Protein AF-A0A6F9CPM2-F1 (afdb_monomer_lite)

Radius of gyration: 18.51 Å; chains: 1; bounding box: 32×29×60 Å

pLDDT: mean 83.49, std 23.2, range [32.69, 98.75]

Structure (mmCIF, N/CA/C/O 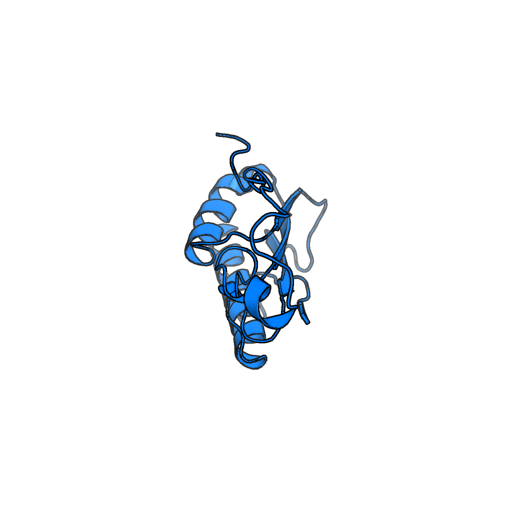backbone):
data_AF-A0A6F9CPM2-F1
#
_en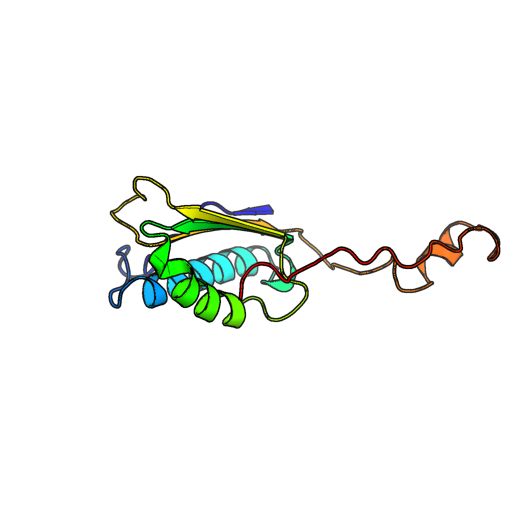try.id   AF-A0A6F9CPM2-F1
#
loop_
_atom_site.group_PDB
_atom_site.id
_atom_site.type_symbol
_atom_site.label_atom_id
_atom_site.label_alt_id
_atom_site.label_comp_id
_atom_site.label_asym_id
_atom_site.label_entity_id
_atom_site.label_seq_id
_atom_site.pdbx_PDB_ins_code
_atom_site.Cartn_x
_atom_site.Cartn_y
_atom_site.Cartn_z
_atom_site.occupancy
_atom_site.B_iso_or_equiv
_atom_site.auth_seq_id
_atom_site.auth_comp_id
_atom_site.auth_asym_id
_atom_site.auth_atom_id
_atom_site.pdbx_PDB_model_num
ATOM 1 N N . MET A 1 1 ? 3.902 -9.892 -13.306 1.00 95.31 1 MET A N 1
ATOM 2 C CA . MET A 1 1 ? 3.980 -10.251 -11.878 1.00 95.31 1 MET A CA 1
ATOM 3 C C . MET A 1 1 ? 2.741 -9.715 -11.189 1.00 95.31 1 MET A C 1
ATOM 5 O O . MET A 1 1 ? 2.477 -8.523 -11.292 1.00 95.31 1 MET A O 1
ATOM 9 N N . TYR A 1 2 ? 1.968 -10.593 -10.559 1.00 98.12 2 TYR A N 1
ATOM 10 C CA . TYR A 1 2 ? 0.788 -10.219 -9.781 1.00 98.12 2 TYR A CA 1
ATOM 11 C C . TYR A 1 2 ? 1.174 -10.230 -8.307 1.00 98.12 2 TYR A C 1
ATOM 13 O O . TYR A 1 2 ? 1.714 -11.226 -7.829 1.00 98.12 2 TYR A O 1
ATOM 21 N N . ILE A 1 3 ? 0.959 -9.111 -7.627 1.00 98.12 3 ILE A N 1
ATOM 22 C CA . ILE A 1 3 ? 1.309 -8.916 -6.223 1.00 98.12 3 ILE A CA 1
ATOM 23 C C . ILE A 1 3 ? 0.003 -8.872 -5.444 1.00 98.12 3 ILE A C 1
ATOM 25 O O . ILE A 1 3 ? -0.851 -8.030 -5.724 1.00 98.12 3 ILE A O 1
ATOM 29 N N . SER A 1 4 ? -0.137 -9.783 -4.481 1.00 98.00 4 SER A N 1
ATOM 30 C CA . SER A 1 4 ? -1.282 -9.836 -3.570 1.00 98.00 4 SER A CA 1
ATOM 31 C C . SER A 1 4 ? -1.500 -8.500 -2.856 1.00 98.00 4 SER A C 1
ATOM 33 O O . SER A 1 4 ? -0.571 -7.700 -2.732 1.00 98.00 4 SER A O 1
ATOM 35 N N . GLY A 1 5 ? -2.701 -8.284 -2.323 1.00 97.88 5 GLY A N 1
ATOM 36 C CA . GLY A 1 5 ? -2.988 -7.131 -1.477 1.00 97.88 5 GLY A CA 1
ATOM 37 C C . GLY A 1 5 ? -2.043 -7.054 -0.277 1.00 97.88 5 GLY A C 1
ATOM 38 O O . GLY A 1 5 ? -1.924 -7.992 0.511 1.00 97.88 5 GLY A O 1
ATOM 39 N N . GLN A 1 6 ? -1.314 -5.946 -0.181 1.00 98.62 6 GLN A N 1
ATOM 40 C CA . GLN A 1 6 ? -0.388 -5.676 0.907 1.00 98.62 6 GLN A CA 1
ATOM 41 C C . GLN A 1 6 ? -1.089 -4.847 1.975 1.00 98.62 6 GLN A C 1
ATOM 43 O O . GLN A 1 6 ? -1.543 -3.734 1.706 1.00 98.62 6 GLN A O 1
ATOM 48 N N . LEU A 1 7 ? -1.140 -5.389 3.189 1.00 98.38 7 LEU A N 1
ATOM 49 C CA . LEU A 1 7 ? -1.547 -4.677 4.397 1.00 98.38 7 LEU A CA 1
ATOM 50 C C . LEU A 1 7 ? -0.331 -4.044 5.076 1.00 98.38 7 LEU A C 1
ATOM 52 O O . LEU A 1 7 ? 0.814 -4.453 4.858 1.00 98.38 7 LEU A O 1
ATOM 56 N N . GLY A 1 8 ? -0.593 -3.087 5.964 1.00 98.12 8 GLY A N 1
ATOM 57 C CA . GLY A 1 8 ? 0.416 -2.439 6.800 1.00 98.12 8 GLY A CA 1
ATOM 58 C C . GLY A 1 8 ? 0.949 -3.320 7.930 1.00 98.12 8 GLY A C 1
ATOM 59 O O . GLY A 1 8 ? 0.932 -2.902 9.083 1.00 98.12 8 GLY A O 1
ATOM 60 N N . ILE A 1 9 ? 1.356 -4.551 7.622 1.00 97.88 9 ILE A N 1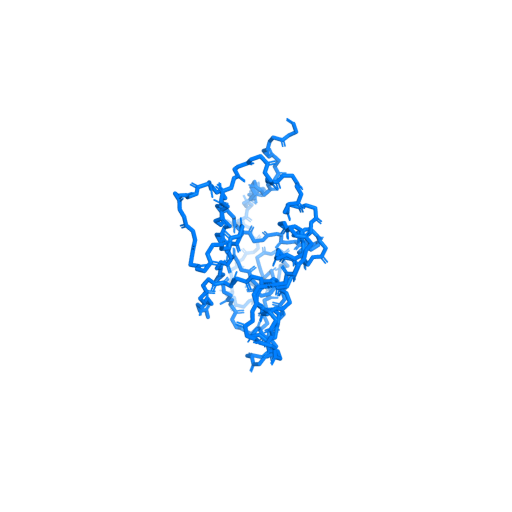
ATOM 61 C CA . ILE A 1 9 ? 1.850 -5.531 8.592 1.00 97.88 9 ILE A CA 1
ATOM 62 C C . ILE A 1 9 ? 3.364 -5.388 8.733 1.00 97.88 9 ILE A C 1
ATOM 64 O O . ILE A 1 9 ? 4.083 -5.426 7.737 1.00 97.88 9 ILE A O 1
ATOM 68 N N . ASP A 1 10 ? 3.850 -5.262 9.962 1.00 96.69 10 ASP A N 1
ATOM 69 C CA . ASP A 1 10 ? 5.273 -5.388 10.255 1.00 96.69 10 ASP A CA 1
ATOM 70 C C . ASP A 1 10 ? 5.699 -6.860 10.151 1.00 96.69 10 ASP A C 1
ATOM 72 O O . ASP A 1 10 ? 5.107 -7.741 10.777 1.00 96.69 10 ASP A O 1
ATOM 76 N N . VAL A 1 11 ? 6.726 -7.133 9.347 1.00 92.50 11 VAL A N 1
ATOM 77 C CA . VAL A 1 11 ? 7.165 -8.501 9.028 1.00 92.50 11 VAL A CA 1
ATOM 78 C C . VAL A 1 11 ? 7.766 -9.201 10.249 1.00 92.50 11 VAL A C 1
ATOM 80 O O . VAL A 1 11 ? 7.626 -10.416 10.380 1.00 92.50 11 VAL A O 1
ATOM 83 N N . ALA A 1 12 ? 8.398 -8.455 11.162 1.00 94.38 12 ALA A N 1
ATOM 84 C CA . ALA A 1 12 ? 9.018 -9.030 12.353 1.00 94.38 12 ALA A CA 1
ATOM 85 C C . ALA A 1 12 ? 7.975 -9.501 13.379 1.00 94.38 12 ALA A C 1
ATOM 87 O O . ALA A 1 12 ? 8.102 -10.584 13.948 1.00 94.38 12 ALA A O 1
ATOM 88 N N . SER A 1 13 ? 6.935 -8.699 13.614 1.00 95.50 13 SER A N 1
ATOM 89 C CA . SER A 1 13 ? 5.891 -8.984 14.605 1.00 95.50 13 SER A CA 1
ATOM 90 C C . SER A 1 13 ? 4.658 -9.693 14.039 1.00 95.50 13 SER A C 1
ATOM 92 O O . SER A 1 13 ? 3.890 -10.285 14.800 1.00 95.50 13 SER A O 1
ATOM 94 N N . GLY A 1 14 ? 4.425 -9.620 12.725 1.00 95.44 14 GLY A N 1
ATOM 95 C CA . GLY A 1 14 ? 3.234 -10.158 12.064 1.00 95.44 14 GLY A CA 1
ATOM 96 C C . GLY A 1 14 ? 1.934 -9.418 12.411 1.00 95.44 14 GLY A C 1
ATOM 97 O O . GLY A 1 14 ? 0.845 -9.969 12.208 1.00 95.44 14 GLY A O 1
ATOM 98 N N . LYS A 1 15 ? 2.026 -8.197 12.953 1.00 97.31 15 LYS A N 1
ATOM 99 C CA . LYS A 1 15 ? 0.893 -7.350 13.367 1.00 97.31 15 LYS A CA 1
ATOM 100 C C . LYS A 1 15 ? 0.800 -6.090 12.510 1.00 97.31 15 LYS A C 1
ATOM 102 O O . LYS A 1 15 ? 1.781 -5.684 11.896 1.00 97.31 15 LYS A O 1
ATOM 107 N N . LEU A 1 16 ? -0.382 -5.470 12.475 1.00 97.94 16 LEU A N 1
ATOM 108 C CA . LEU A 1 16 ? -0.536 -4.147 11.869 1.00 97.94 16 LEU A CA 1
ATOM 109 C C . LEU A 1 16 ? 0.290 -3.120 12.642 1.00 97.94 16 LEU A C 1
ATOM 111 O O . LEU A 1 16 ? 0.295 -3.131 13.874 1.00 97.94 16 LEU A O 1
ATOM 115 N N . VAL A 1 17 ? 0.968 -2.235 11.916 1.00 98.12 17 VAL A N 1
ATOM 116 C CA . VAL A 1 17 ? 1.705 -1.128 12.528 1.00 98.12 17 VAL A CA 1
ATOM 117 C C . VAL A 1 17 ? 0.746 -0.125 13.168 1.00 98.12 17 VAL A C 1
ATOM 119 O O . VAL A 1 17 ? -0.335 0.163 12.642 1.00 98.12 17 VAL A O 1
ATOM 122 N N . GLU A 1 18 ? 1.161 0.420 14.307 1.00 96.69 18 GLU A N 1
ATOM 123 C CA . GLU A 1 18 ? 0.469 1.523 14.975 1.00 96.69 18 GLU A CA 1
ATOM 124 C C . GLU A 1 18 ? 0.704 2.854 14.235 1.00 96.69 18 GLU A C 1
ATOM 126 O O . GLU A 1 18 ? 1.592 2.967 13.390 1.00 96.69 18 GLU A O 1
ATOM 131 N N . GLY A 1 19 ? -0.090 3.884 14.549 1.00 95.25 19 GLY A N 1
ATOM 132 C CA . GLY A 1 19 ? 0.021 5.210 13.915 1.00 95.25 19 GLY A CA 1
ATOM 133 C C . GLY A 1 19 ? -0.970 5.467 12.773 1.00 95.25 19 GLY A C 1
ATOM 134 O O . GLY A 1 19 ? -0.809 6.425 12.017 1.00 95.25 19 GLY A O 1
ATOM 135 N N . GLY A 1 20 ? -2.007 4.633 12.656 1.00 97.31 20 GLY A N 1
ATOM 136 C CA . GLY A 1 20 ? -3.143 4.857 11.762 1.00 97.31 20 GLY A CA 1
ATOM 137 C C . GLY A 1 20 ? -2.843 4.608 10.282 1.00 97.31 20 GLY A C 1
ATOM 138 O O . GLY A 1 20 ? -1.885 3.925 9.912 1.00 97.31 20 GLY A O 1
ATOM 139 N N . VAL A 1 21 ? -3.695 5.160 9.415 1.00 98.31 21 VAL A N 1
ATOM 140 C CA . VAL A 1 21 ? -3.722 4.824 7.983 1.00 98.31 21 VAL A CA 1
ATOM 141 C C . VAL A 1 21 ? -2.421 5.172 7.255 1.00 98.31 21 VAL A C 1
ATOM 143 O O . VAL A 1 21 ? -1.992 4.437 6.370 1.00 98.31 21 VAL A O 1
ATOM 146 N N . GLN A 1 22 ? -1.738 6.254 7.643 1.00 98.38 22 GLN A N 1
ATOM 147 C CA . GLN A 1 22 ? -0.483 6.666 7.005 1.00 98.38 22 GLN A CA 1
ATOM 148 C C . GLN A 1 22 ? 0.658 5.697 7.314 1.00 98.38 22 GL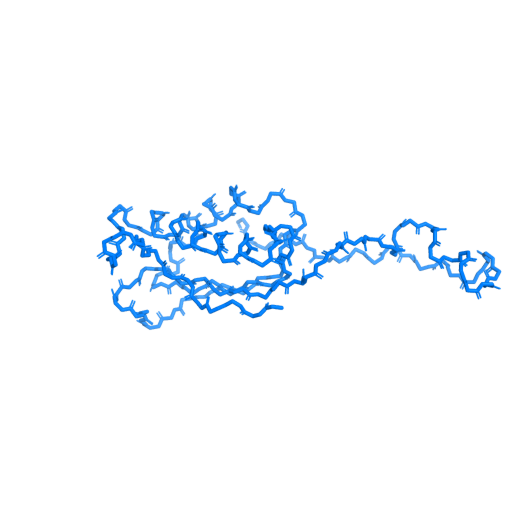N A C 1
ATOM 150 O O . GLN A 1 22 ? 1.442 5.369 6.420 1.00 98.38 22 GLN A O 1
ATOM 155 N N . ALA A 1 23 ? 0.743 5.234 8.564 1.00 98.50 23 ALA A N 1
ATOM 156 C CA . ALA A 1 23 ? 1.726 4.239 8.970 1.00 98.50 23 ALA A CA 1
ATOM 157 C C . ALA A 1 23 ? 1.465 2.910 8.254 1.00 98.50 23 ALA A C 1
ATOM 159 O O . ALA A 1 23 ? 2.381 2.342 7.658 1.00 98.50 23 ALA A O 1
ATOM 160 N N . GLN A 1 24 ? 0.201 2.475 8.205 1.00 98.62 24 GLN A N 1
ATOM 161 C CA . GLN A 1 24 ? -0.173 1.252 7.500 1.00 98.62 24 GLN A CA 1
ATOM 162 C C . GLN A 1 24 ? 0.074 1.342 5.989 1.00 98.62 24 GLN A C 1
ATOM 164 O O . GLN A 1 24 ? 0.645 0.416 5.421 1.00 98.62 24 GLN A O 1
ATOM 169 N N . ALA A 1 25 ? -0.258 2.464 5.341 1.00 98.69 25 ALA A N 1
ATOM 170 C CA . ALA A 1 25 ? 0.025 2.683 3.921 1.00 98.69 25 ALA A CA 1
ATOM 171 C C . ALA A 1 25 ? 1.529 2.623 3.630 1.00 98.69 25 ALA A C 1
ATOM 173 O O . ALA A 1 25 ? 1.954 2.011 2.650 1.00 98.69 25 ALA A O 1
ATOM 174 N N . ARG A 1 26 ? 2.346 3.241 4.493 1.00 98.69 26 ARG A N 1
ATOM 175 C CA . ARG A 1 26 ? 3.806 3.221 4.362 1.00 98.69 26 ARG A CA 1
ATOM 176 C C . ARG A 1 26 ? 4.332 1.798 4.478 1.00 98.69 26 ARG A C 1
ATOM 178 O O . ARG A 1 26 ? 5.116 1.390 3.628 1.00 98.69 26 ARG A O 1
ATOM 185 N N . GLN A 1 27 ? 3.890 1.052 5.488 1.00 98.69 27 GLN A N 1
ATOM 186 C CA . GLN A 1 27 ? 4.333 -0.323 5.691 1.00 98.69 27 GLN A CA 1
ATOM 187 C C . GLN A 1 27 ? 3.873 -1.247 4.554 1.00 98.69 27 GLN A C 1
ATOM 189 O O . GLN A 1 27 ? 4.667 -2.040 4.064 1.00 98.69 27 GLN A O 1
ATOM 194 N N . ALA A 1 28 ? 2.635 -1.101 4.072 1.00 98.56 28 ALA A N 1
ATOM 195 C CA . ALA A 1 28 ? 2.120 -1.859 2.933 1.00 98.56 28 ALA A CA 1
ATOM 196 C C . ALA A 1 28 ? 2.970 -1.646 1.671 1.00 98.56 28 ALA A C 1
ATOM 198 O O . ALA A 1 28 ? 3.308 -2.602 0.973 1.00 98.56 28 ALA A O 1
ATOM 199 N N . LEU A 1 29 ? 3.356 -0.395 1.396 1.00 98.50 29 LEU A N 1
ATOM 200 C CA . LEU A 1 29 ? 4.224 -0.074 0.266 1.00 98.50 29 LEU A CA 1
ATOM 201 C C . LEU A 1 29 ? 5.642 -0.610 0.472 1.00 98.50 29 LEU A C 1
ATOM 203 O O . LEU A 1 29 ? 6.173 -1.205 -0.454 1.00 98.50 29 LEU A O 1
ATOM 207 N N . VAL A 1 30 ? 6.223 -0.503 1.673 1.00 98.50 30 VAL A N 1
ATOM 208 C CA . VAL A 1 30 ? 7.526 -1.122 1.991 1.00 98.50 30 VAL A CA 1
ATOM 209 C C . VAL A 1 30 ? 7.495 -2.631 1.742 1.00 98.50 30 VAL A C 1
ATOM 211 O O . VAL A 1 30 ? 8.358 -3.142 1.033 1.00 98.50 30 VAL A O 1
ATOM 214 N N . ASN A 1 31 ? 6.466 -3.327 2.229 1.00 98.44 31 ASN A N 1
ATOM 215 C CA . ASN A 1 31 ? 6.285 -4.763 2.005 1.00 98.44 31 ASN A CA 1
ATOM 216 C C . ASN A 1 31 ? 6.200 -5.095 0.504 1.00 98.44 31 ASN A C 1
ATOM 218 O O . ASN A 1 31 ? 6.847 -6.029 0.032 1.00 98.44 31 ASN A O 1
ATOM 222 N N . MET A 1 32 ? 5.458 -4.293 -0.270 1.00 98.50 32 MET A N 1
ATOM 223 C CA . MET A 1 32 ? 5.412 -4.410 -1.732 1.00 98.50 32 MET A CA 1
ATOM 224 C C . MET A 1 32 ? 6.795 -4.219 -2.368 1.00 98.50 32 MET A C 1
ATOM 226 O O . MET A 1 32 ? 7.151 -4.959 -3.284 1.00 98.50 32 MET A O 1
ATOM 230 N N . GLY A 1 33 ? 7.569 -3.244 -1.891 1.00 97.69 33 GLY A N 1
ATOM 231 C CA . GLY A 1 33 ? 8.934 -2.979 -2.337 1.00 97.69 33 GLY A CA 1
ATOM 232 C C . GLY A 1 33 ? 9.862 -4.171 -2.141 1.00 97.69 33 GLY A C 1
ATOM 233 O O . GLY A 1 33 ? 10.589 -4.518 -3.066 1.00 97.69 33 GLY A O 1
ATOM 234 N N . GLU A 1 34 ? 9.788 -4.845 -0.993 1.00 98.00 34 GLU A N 1
ATOM 235 C CA . GLU A 1 34 ? 10.578 -6.056 -0.735 1.00 98.00 34 GLU A CA 1
ATOM 236 C C . GLU A 1 34 ? 10.191 -7.207 -1.675 1.00 98.00 34 GLU A C 1
ATOM 238 O O . GLU A 1 34 ? 11.058 -7.899 -2.210 1.00 98.00 34 GLU A O 1
ATOM 243 N N . ILE A 1 35 ? 8.895 -7.375 -1.960 1.00 97.50 35 ILE A N 1
ATOM 244 C CA . ILE A 1 35 ? 8.407 -8.373 -2.926 1.00 97.50 35 ILE A CA 1
ATOM 245 C C . ILE A 1 35 ? 8.907 -8.059 -4.345 1.00 97.50 35 ILE A C 1
ATOM 247 O O . ILE A 1 35 ? 9.348 -8.959 -5.061 1.00 97.50 35 ILE A O 1
ATOM 251 N N . LEU A 1 36 ? 8.857 -6.789 -4.757 1.00 97.00 36 LEU A N 1
ATOM 252 C CA . LEU A 1 36 ? 9.405 -6.337 -6.038 1.00 97.00 36 LEU A CA 1
ATOM 253 C C . LEU A 1 36 ? 10.914 -6.599 -6.109 1.00 97.00 36 LEU A C 1
ATOM 255 O O . LEU A 1 36 ? 11.389 -7.150 -7.102 1.00 97.00 36 LEU A O 1
ATOM 259 N N . ASN A 1 37 ? 11.645 -6.269 -5.043 1.00 96.94 37 ASN A N 1
ATOM 260 C CA . ASN A 1 37 ? 13.092 -6.430 -4.959 1.00 96.94 37 ASN A CA 1
ATOM 261 C C . ASN A 1 37 ? 13.506 -7.907 -5.051 1.00 96.94 37 ASN A C 1
ATOM 263 O O . ASN A 1 37 ? 14.418 -8.252 -5.801 1.00 96.94 37 ASN A O 1
ATOM 267 N N . ALA A 1 38 ? 12.770 -8.807 -4.390 1.00 96.06 38 ALA A N 1
ATOM 268 C CA . ALA A 1 38 ? 12.978 -10.252 -4.501 1.00 96.06 38 ALA A CA 1
ATOM 269 C C . ALA A 1 38 ? 12.794 -10.783 -5.938 1.00 96.06 38 ALA A C 1
ATOM 271 O O . ALA A 1 38 ? 13.386 -11.797 -6.305 1.00 96.06 38 ALA A O 1
ATOM 272 N N . ALA A 1 39 ? 12.010 -10.088 -6.768 1.00 93.88 39 ALA A N 1
ATOM 273 C CA . ALA A 1 39 ? 11.830 -10.380 -8.189 1.00 93.88 39 ALA A CA 1
ATOM 274 C C . ALA A 1 39 ? 12.780 -9.584 -9.113 1.00 93.88 39 ALA A C 1
ATOM 276 O O . ALA A 1 39 ? 12.598 -9.590 -10.333 1.00 93.88 39 ALA A O 1
ATOM 277 N N . GLY A 1 40 ? 13.773 -8.879 -8.557 1.00 94.62 40 GLY A N 1
ATOM 278 C CA . GLY A 1 40 ? 14.709 -8.038 -9.310 1.00 94.62 40 GLY A CA 1
ATOM 279 C C . GLY A 1 40 ? 14.066 -6.793 -9.931 1.00 94.62 40 GLY A C 1
ATOM 280 O O . GLY A 1 40 ? 14.531 -6.311 -10.962 1.00 94.62 40 GLY A O 1
ATOM 281 N N . CYS A 1 41 ? 12.973 -6.302 -9.344 1.00 94.75 41 CYS A N 1
ATOM 282 C CA . CYS A 1 41 ? 12.200 -5.150 -9.806 1.00 94.75 41 CYS A CA 1
ATOM 283 C C . CYS A 1 41 ? 12.158 -4.033 -8.753 1.00 94.75 41 CYS A C 1
ATOM 285 O O . CYS A 1 41 ? 12.473 -4.238 -7.585 1.00 94.75 41 CYS A O 1
ATOM 287 N N . GLY A 1 42 ? 11.711 -2.846 -9.166 1.00 95.12 42 GLY A N 1
ATOM 288 C CA . GLY A 1 42 ? 11.402 -1.725 -8.276 1.00 95.12 42 GLY A CA 1
ATOM 289 C C . GLY A 1 42 ? 10.012 -1.144 -8.538 1.00 95.12 42 GLY A C 1
ATOM 290 O O . GLY A 1 42 ? 9.241 -1.668 -9.340 1.00 95.12 42 GLY A O 1
ATOM 291 N N . TYR A 1 43 ? 9.682 -0.027 -7.885 1.00 96.19 43 TYR A N 1
ATOM 292 C CA . TYR A 1 43 ? 8.385 0.647 -8.069 1.00 96.19 43 TYR A CA 1
ATOM 293 C C . TYR A 1 43 ? 8.150 1.133 -9.506 1.00 96.19 43 TYR A C 1
ATOM 295 O O . TYR A 1 43 ? 7.009 1.147 -9.957 1.00 96.19 43 TYR A O 1
ATOM 303 N N . ASP A 1 44 ? 9.221 1.439 -10.247 1.00 94.44 44 ASP A N 1
ATOM 304 C CA . ASP A 1 44 ? 9.171 1.801 -11.672 1.00 94.44 44 ASP A CA 1
ATOM 305 C C . ASP A 1 44 ? 8.613 0.666 -12.558 1.00 94.44 44 ASP A C 1
ATOM 307 O O . ASP A 1 44 ? 8.183 0.909 -13.683 1.00 94.44 44 ASP A O 1
ATOM 311 N N . ASN A 1 45 ? 8.599 -0.577 -12.061 1.00 95.56 45 ASN A N 1
ATOM 312 C CA . ASN A 1 45 ? 8.044 -1.730 -12.768 1.00 95.56 45 ASN A CA 1
ATOM 313 C C . ASN A 1 45 ? 6.534 -1.905 -12.567 1.00 95.56 45 ASN A C 1
ATOM 315 O O . ASN A 1 45 ? 5.918 -2.732 -13.246 1.00 95.56 45 ASN A O 1
ATOM 319 N N . VAL A 1 46 ? 5.929 -1.181 -11.623 1.00 97.19 46 VAL A N 1
ATOM 320 C CA . VAL A 1 46 ? 4.501 -1.292 -11.320 1.00 97.19 46 VAL A CA 1
ATOM 321 C C . VAL A 1 46 ? 3.704 -0.516 -12.359 1.00 97.19 46 VAL A C 1
ATOM 323 O O . VAL A 1 46 ? 3.903 0.678 -12.550 1.00 97.19 46 VAL A O 1
ATOM 326 N N . VAL A 1 47 ? 2.755 -1.189 -13.006 1.00 96.75 47 VAL A N 1
ATOM 327 C CA . VAL A 1 47 ? 1.933 -0.602 -14.079 1.00 96.75 47 VAL A CA 1
ATOM 328 C C . VAL A 1 47 ? 0.487 -0.355 -13.654 1.00 96.75 47 VAL A C 1
ATOM 330 O O . VAL A 1 47 ? -0.198 0.485 -14.238 1.00 96.75 47 VAL A O 1
ATOM 333 N N . LYS A 1 48 ? 0.011 -1.061 -12.621 1.00 98.31 48 LYS A N 1
ATOM 334 C CA . LYS A 1 48 ? -1.345 -0.927 -12.077 1.00 98.31 48 LYS A CA 1
ATOM 335 C C . LYS A 1 48 ? -1.344 -1.182 -10.576 1.00 98.31 48 LYS A C 1
ATOM 337 O O . LYS A 1 48 ? -0.737 -2.148 -10.125 1.00 98.31 48 LYS A O 1
ATOM 342 N N . THR A 1 49 ? -2.087 -0.373 -9.828 1.00 98.56 49 THR A N 1
ATOM 343 C CA . THR A 1 49 ? -2.394 -0.599 -8.410 1.00 98.56 49 THR A CA 1
ATOM 344 C C . THR A 1 49 ? -3.893 -0.515 -8.145 1.00 98.56 49 THR A C 1
ATOM 346 O O . THR A 1 49 ? -4.632 0.183 -8.853 1.00 98.56 49 THR A O 1
ATOM 349 N N . THR A 1 50 ? -4.369 -1.234 -7.135 1.00 98.75 50 THR A N 1
ATOM 350 C CA . THR A 1 50 ? -5.694 -1.002 -6.542 1.00 98.75 50 THR A CA 1
ATOM 351 C C . THR A 1 50 ? -5.489 -0.673 -5.072 1.00 98.75 50 THR A C 1
ATOM 353 O O . THR A 1 50 ? -4.789 -1.401 -4.376 1.00 98.75 50 THR A O 1
ATOM 356 N N . VAL A 1 51 ? -6.057 0.446 -4.628 1.00 98.56 51 VAL A N 1
ATOM 357 C CA . VAL A 1 51 ? -5.972 0.927 -3.247 1.00 98.56 51 VAL A CA 1
ATOM 358 C C . VAL A 1 51 ? -7.344 0.771 -2.610 1.00 98.56 51 VAL A C 1
ATOM 360 O O . VAL A 1 51 ? -8.291 1.464 -2.979 1.00 98.56 51 VAL A O 1
ATOM 363 N N . LEU A 1 52 ? -7.442 -0.153 -1.667 1.00 98.75 52 LEU A N 1
ATOM 364 C CA . LEU A 1 52 ? -8.651 -0.433 -0.910 1.00 98.75 52 LEU A CA 1
ATOM 365 C C . LEU A 1 52 ? -8.539 0.304 0.423 1.00 98.75 52 LEU A C 1
ATOM 367 O O . LEU A 1 52 ? -7.553 0.131 1.138 1.00 98.75 52 LEU A O 1
ATOM 371 N N . LEU A 1 53 ? -9.517 1.148 0.738 1.00 98.75 53 LEU A N 1
ATOM 372 C CA . LEU A 1 53 ? -9.542 1.947 1.967 1.00 98.75 53 LEU A CA 1
ATOM 373 C C . LEU A 1 53 ? -10.663 1.464 2.888 1.00 98.75 53 LEU A C 1
ATOM 375 O O . LEU A 1 53 ? -11.744 1.124 2.410 1.00 98.75 53 LEU A O 1
ATOM 379 N N . ALA A 1 54 ? -10.434 1.475 4.200 1.00 98.56 54 ALA A N 1
ATOM 380 C CA . ALA A 1 54 ? -11.509 1.271 5.174 1.00 98.56 54 ALA A CA 1
ATOM 381 C C . ALA A 1 54 ? -12.421 2.509 5.286 1.00 98.56 54 ALA A C 1
ATOM 383 O O . ALA A 1 54 ? -13.635 2.374 5.433 1.00 98.56 54 ALA A O 1
ATOM 384 N N . ASP A 1 55 ? -11.847 3.708 5.143 1.00 98.25 55 ASP A N 1
ATOM 385 C CA . ASP A 1 55 ? -12.555 4.990 5.092 1.00 98.25 55 ASP A CA 1
ATOM 386 C C . ASP A 1 55 ? -12.059 5.816 3.892 1.00 98.25 55 ASP A C 1
ATOM 388 O O . ASP A 1 55 ? -10.861 6.050 3.722 1.00 98.25 55 ASP A O 1
ATOM 392 N N . ILE A 1 56 ? -12.974 6.270 3.031 1.00 98.06 56 ILE A N 1
ATOM 393 C CA . ILE A 1 56 ? -12.638 7.103 1.871 1.00 98.06 56 ILE A CA 1
ATOM 394 C C . ILE A 1 56 ? -12.058 8.468 2.268 1.00 98.06 56 ILE A C 1
ATOM 396 O O . ILE A 1 56 ? -11.299 9.055 1.495 1.00 98.06 56 ILE A O 1
ATOM 400 N N . ASN A 1 57 ? -12.362 8.962 3.472 1.00 98.25 57 ASN A N 1
ATOM 401 C CA . ASN A 1 57 ? -11.832 10.227 3.982 1.00 98.25 57 ASN A CA 1
ATOM 402 C C . ASN A 1 57 ? -10.303 10.187 4.147 1.00 98.25 57 ASN A C 1
ATOM 404 O O . ASN A 1 57 ? -9.638 11.221 4.056 1.00 98.25 57 ASN A O 1
ATOM 408 N N . ASP A 1 58 ? -9.725 8.990 4.281 1.00 97.88 58 ASP A N 1
ATOM 409 C CA . ASP A 1 58 ? -8.282 8.796 4.404 1.00 97.88 58 ASP A CA 1
ATOM 410 C C . ASP A 1 58 ? -7.519 8.896 3.077 1.00 97.88 58 ASP A C 1
ATOM 412 O O . ASP A 1 58 ? -6.282 8.877 3.053 1.00 97.88 58 ASP A O 1
ATOM 416 N N . PHE A 1 59 ? -8.229 9.040 1.954 1.00 97.00 59 PHE A N 1
ATOM 417 C CA . PHE A 1 59 ? -7.632 9.057 0.623 1.00 97.00 59 PHE A CA 1
ATOM 418 C C . PHE A 1 59 ? -6.492 10.076 0.493 1.00 97.00 59 PHE A C 1
ATOM 420 O O . PHE A 1 59 ? -5.438 9.756 -0.061 1.00 97.00 59 PHE A O 1
ATOM 427 N N . VAL A 1 60 ? -6.660 11.289 1.032 1.00 97.56 60 VAL A N 1
ATOM 428 C CA . VAL A 1 60 ? -5.637 12.347 0.956 1.00 97.56 60 VAL A CA 1
ATOM 429 C C . VAL A 1 60 ? -4.363 11.932 1.698 1.00 97.56 60 VAL A C 1
ATOM 431 O O . VAL A 1 60 ? -3.256 12.079 1.171 1.00 97.56 60 VAL A O 1
ATOM 434 N N . TYR A 1 61 ? -4.511 11.355 2.890 1.00 97.94 61 TYR A N 1
ATOM 435 C CA . TYR A 1 61 ? -3.398 10.910 3.722 1.00 97.94 61 TYR A CA 1
ATOM 436 C C . TYR A 1 61 ? -2.637 9.747 3.082 1.00 97.94 61 TYR A C 1
ATOM 438 O O . TYR A 1 61 ? -1.404 9.779 3.017 1.00 97.94 61 TYR A O 1
ATOM 446 N N . VAL A 1 62 ? -3.360 8.762 2.540 1.00 98.00 62 VAL A N 1
ATOM 447 C CA . VAL A 1 62 ? -2.769 7.632 1.809 1.00 98.00 62 VAL A CA 1
ATOM 448 C C . VAL A 1 62 ? -2.073 8.110 0.542 1.00 98.00 62 VAL A C 1
ATOM 450 O O . VAL A 1 62 ? -0.957 7.684 0.257 1.00 98.00 62 VAL A O 1
ATOM 453 N N . ASN A 1 63 ? -2.672 9.039 -0.203 1.00 96.81 63 ASN A N 1
ATOM 454 C CA . ASN A 1 63 ? -2.094 9.565 -1.436 1.00 96.81 63 ASN A CA 1
ATOM 455 C C . ASN A 1 63 ? -0.781 10.329 -1.190 1.00 96.81 63 ASN A C 1
ATOM 457 O O . ASN A 1 63 ? 0.135 10.240 -2.007 1.00 96.81 63 ASN A O 1
ATOM 461 N N . ASN A 1 64 ? -0.662 11.034 -0.062 1.00 97.44 64 ASN A N 1
ATOM 462 C CA . ASN A 1 64 ? 0.582 11.701 0.327 1.00 97.44 64 ASN A CA 1
ATOM 463 C C . ASN A 1 64 ? 1.716 10.700 0.563 1.00 97.44 64 ASN A C 1
ATOM 465 O O . ASN A 1 64 ? 2.829 10.925 0.095 1.00 97.44 64 ASN A O 1
ATOM 469 N N . VAL A 1 65 ? 1.430 9.575 1.225 1.00 98.06 65 VAL A N 1
ATOM 470 C CA . VAL A 1 65 ? 2.403 8.486 1.398 1.00 98.06 65 VAL A CA 1
ATOM 471 C C . VAL A 1 65 ? 2.699 7.816 0.057 1.00 98.06 65 VAL A C 1
ATOM 473 O O . VAL A 1 65 ? 3.854 7.639 -0.304 1.00 98.06 65 VAL A O 1
ATOM 476 N N . TYR A 1 66 ? 1.672 7.512 -0.732 1.00 97.56 66 TYR A N 1
ATOM 477 C CA . TYR A 1 66 ? 1.796 6.858 -2.036 1.00 97.56 66 TYR A CA 1
ATOM 478 C C . TYR A 1 66 ? 2.775 7.583 -2.977 1.00 97.56 66 TYR A C 1
ATOM 480 O O . TYR A 1 66 ? 3.631 6.954 -3.601 1.00 97.56 66 TYR A O 1
ATOM 488 N N . LYS A 1 67 ? 2.703 8.919 -3.025 1.00 96.31 67 LYS A N 1
ATOM 489 C CA . LYS A 1 67 ? 3.584 9.770 -3.842 1.00 96.31 67 LYS A CA 1
ATOM 490 C C . LYS A 1 67 ? 5.058 9.730 -3.426 1.00 96.31 67 LYS A C 1
ATOM 492 O O . LYS A 1 67 ? 5.909 10.112 -4.223 1.00 96.31 67 LYS A O 1
ATOM 497 N N . THR A 1 68 ? 5.391 9.275 -2.214 1.00 97.06 68 THR A N 1
ATOM 498 C CA . THR A 1 68 ? 6.801 9.117 -1.815 1.00 97.06 68 THR A CA 1
ATOM 499 C C . THR A 1 68 ? 7.441 7.868 -2.413 1.00 97.06 68 THR A C 1
ATOM 501 O O . THR A 1 68 ? 8.663 7.797 -2.479 1.00 97.06 68 THR A O 1
ATOM 504 N N . PHE A 1 69 ? 6.634 6.894 -2.845 1.00 97.38 69 PHE A N 1
ATOM 505 C CA . PHE A 1 69 ? 7.100 5.644 -3.455 1.00 97.38 69 PHE A CA 1
ATOM 506 C C . PHE A 1 69 ? 6.998 5.680 -4.983 1.00 97.38 69 PHE A C 1
ATOM 508 O O . PHE A 1 69 ? 7.914 5.243 -5.673 1.00 97.38 69 PHE A O 1
ATOM 515 N N . PHE A 1 70 ? 5.920 6.260 -5.514 1.00 95.44 70 PHE A N 1
ATOM 516 C CA . PHE A 1 70 ? 5.735 6.481 -6.948 1.00 95.44 70 PHE A CA 1
ATOM 517 C C . PHE A 1 70 ? 5.947 7.963 -7.258 1.00 95.44 70 PHE A C 1
ATOM 519 O O . PHE A 1 70 ? 5.088 8.782 -6.945 1.00 95.44 70 PHE A O 1
ATOM 526 N N . ASN A 1 71 ? 7.093 8.316 -7.844 1.00 88.50 71 ASN A N 1
ATOM 527 C CA . ASN A 1 71 ? 7.494 9.716 -8.062 1.00 88.50 71 ASN A CA 1
ATOM 528 C C . ASN A 1 71 ? 7.535 10.146 -9.542 1.00 88.50 71 ASN A C 1
ATOM 530 O O . ASN A 1 71 ? 7.626 11.337 -9.838 1.00 88.50 71 ASN A O 1
ATOM 534 N N . LYS A 1 72 ? 7.430 9.196 -10.470 1.00 86.19 72 LYS A N 1
ATOM 535 C CA . LYS A 1 72 ? 7.385 9.391 -11.925 1.00 86.19 72 LYS A CA 1
ATOM 536 C C . LYS A 1 72 ? 6.590 8.242 -12.545 1.00 86.19 72 LYS A C 1
ATOM 538 O O . LYS A 1 72 ? 6.422 7.216 -11.894 1.00 86.19 72 LYS A O 1
ATOM 543 N N . ASN A 1 73 ? 6.112 8.419 -13.781 1.00 87.00 73 ASN A N 1
ATOM 544 C CA . ASN A 1 73 ? 5.397 7.387 -14.550 1.00 87.00 73 ASN A CA 1
ATOM 545 C C . ASN A 1 73 ? 4.374 6.611 -13.704 1.00 87.00 73 ASN A C 1
ATOM 547 O O . ASN A 1 73 ? 4.445 5.391 -13.588 1.00 87.00 73 ASN A O 1
ATOM 551 N N . PHE A 1 74 ? 3.463 7.347 -13.057 1.00 92.81 74 PHE A N 1
ATOM 552 C CA . PHE A 1 74 ? 2.527 6.772 -12.095 1.00 92.81 74 PHE A CA 1
ATOM 553 C C . PHE A 1 74 ? 1.759 5.586 -12.698 1.00 92.81 74 PHE A C 1
ATOM 555 O O . PHE A 1 74 ? 1.262 5.699 -13.825 1.00 92.81 74 PHE A O 1
ATOM 562 N N . PRO A 1 75 ? 1.601 4.482 -11.950 1.00 95.81 75 PRO A N 1
ATOM 563 C CA . PRO A 1 75 ? 0.803 3.360 -12.413 1.00 95.81 75 PRO A CA 1
ATOM 564 C C . PRO A 1 75 ? -0.654 3.785 -12.596 1.00 95.81 75 PRO A C 1
ATOM 566 O O . PRO A 1 75 ? -1.159 4.686 -11.914 1.00 95.81 75 PRO A O 1
ATOM 569 N N . ALA A 1 76 ? -1.368 3.076 -13.468 1.00 97.75 76 ALA A N 1
ATOM 570 C CA . ALA A 1 76 ? -2.821 3.154 -13.476 1.00 97.75 76 ALA A CA 1
ATOM 571 C C . ALA A 1 76 ? -3.347 2.806 -12.072 1.00 97.75 76 ALA A C 1
ATOM 573 O O . ALA A 1 76 ? -2.803 1.928 -11.400 1.00 97.75 76 ALA A O 1
ATOM 574 N N . ARG A 1 77 ? -4.403 3.479 -11.609 1.00 98.00 77 ARG A N 1
ATOM 575 C CA . ARG A 1 77 ? -4.892 3.310 -10.235 1.00 98.00 77 ARG A CA 1
ATOM 576 C C . ARG A 1 77 ? -6.410 3.286 -10.172 1.00 98.00 77 ARG A C 1
ATOM 578 O O . ARG A 1 77 ? -7.069 4.124 -10.777 1.00 98.00 77 ARG A O 1
ATOM 585 N N . ALA A 1 78 ? -6.935 2.352 -9.385 1.00 97.94 78 ALA A N 1
ATOM 586 C CA . ALA A 1 78 ? -8.290 2.410 -8.849 1.00 97.94 78 ALA A CA 1
ATOM 587 C C . ALA A 1 78 ? -8.187 2.565 -7.329 1.00 97.94 78 ALA A C 1
ATOM 589 O O . ALA A 1 78 ? -7.348 1.911 -6.712 1.00 97.94 78 ALA A O 1
ATOM 590 N N . ALA A 1 79 ? -8.992 3.444 -6.742 1.00 98.06 79 ALA A N 1
ATOM 591 C CA . ALA A 1 79 ? -9.026 3.654 -5.301 1.00 98.06 79 ALA A CA 1
ATOM 592 C C . ALA A 1 79 ? -10.474 3.825 -4.851 1.00 98.06 79 ALA A C 1
ATOM 594 O O . ALA A 1 79 ? -11.203 4.615 -5.451 1.00 98.06 79 ALA A O 1
ATOM 595 N N . TYR A 1 80 ? -10.890 3.064 -3.847 1.00 98.56 80 TYR A N 1
ATOM 596 C CA . TYR A 1 80 ? -12.257 3.089 -3.336 1.00 98.56 80 TYR A CA 1
ATOM 597 C C . TYR A 1 80 ? -12.314 2.523 -1.919 1.00 98.56 80 TYR A C 1
ATOM 599 O O . TYR A 1 80 ? -11.426 1.784 -1.486 1.00 98.56 80 TYR A O 1
ATOM 607 N N . GLN A 1 81 ? -13.371 2.888 -1.202 1.00 98.69 81 GLN A N 1
ATOM 608 C CA . GLN A 1 81 ? -13.650 2.336 0.112 1.00 98.69 81 GLN A CA 1
ATOM 609 C C . GLN A 1 81 ? -14.320 0.965 -0.006 1.00 98.69 81 GLN A C 1
ATOM 611 O O . GLN A 1 81 ? -15.169 0.751 -0.873 1.00 98.69 81 GLN A O 1
ATOM 616 N N . VAL A 1 82 ? -13.945 0.051 0.883 1.00 98.44 82 VAL A N 1
ATOM 617 C CA . VAL A 1 82 ? -14.558 -1.272 1.044 1.00 98.44 82 VAL A CA 1
ATOM 618 C C . VAL A 1 82 ? -15.215 -1.394 2.417 1.00 98.44 82 VAL A C 1
ATOM 620 O O . VAL A 1 82 ? -14.950 -0.599 3.313 1.00 98.44 82 VAL A O 1
ATOM 623 N N . ALA A 1 83 ? -16.087 -2.390 2.587 1.00 98.19 83 ALA A N 1
ATOM 624 C CA . ALA A 1 83 ? -16.813 -2.582 3.843 1.00 98.19 83 ALA A CA 1
ATOM 625 C C . ALA A 1 83 ? -15.891 -2.953 5.017 1.00 98.19 83 ALA A C 1
ATOM 627 O O . ALA A 1 83 ? -16.106 -2.495 6.134 1.00 98.19 83 ALA A O 1
ATOM 628 N N . ALA A 1 84 ? -14.887 -3.793 4.763 1.00 97.94 84 ALA A N 1
ATOM 629 C CA . ALA A 1 84 ? -13.877 -4.189 5.733 1.00 97.94 84 ALA A CA 1
ATOM 630 C C . ALA A 1 84 ? -12.641 -4.734 5.009 1.00 97.94 84 ALA A C 1
ATOM 632 O O . ALA A 1 84 ? -12.741 -5.235 3.885 1.00 97.94 84 ALA A O 1
ATOM 633 N N . LEU A 1 85 ? -11.494 -4.668 5.681 1.00 98.19 85 LEU A N 1
ATOM 634 C CA . LEU A 1 85 ? -10.239 -5.280 5.254 1.00 98.19 85 LEU A CA 1
ATOM 635 C C . LEU A 1 85 ? -9.825 -6.376 6.246 1.00 98.19 85 LEU A C 1
ATOM 637 O O . LEU A 1 85 ? -10.249 -6.350 7.407 1.00 98.19 85 LEU A O 1
ATOM 641 N N . PRO A 1 86 ? -8.994 -7.349 5.836 1.00 97.00 86 PRO A N 1
ATOM 642 C CA . PRO A 1 86 ? -8.518 -8.383 6.744 1.00 97.00 86 PRO A CA 1
ATOM 643 C C . PRO A 1 86 ? -7.784 -7.778 7.948 1.00 97.00 86 PRO A C 1
ATOM 645 O O . PRO A 1 86 ? -7.024 -6.819 7.812 1.00 97.00 86 PRO A O 1
ATOM 648 N N . ARG A 1 87 ? -7.978 -8.384 9.127 1.00 96.12 87 ARG A N 1
ATOM 649 C CA . ARG A 1 87 ? -7.355 -7.966 10.400 1.00 96.12 87 ARG A CA 1
ATOM 650 C C . ARG A 1 87 ? -7.660 -6.519 10.812 1.00 96.12 87 ARG A C 1
ATOM 652 O O . ARG A 1 87 ? -6.845 -5.922 11.506 1.00 96.12 87 ARG A O 1
ATOM 659 N N . ASP A 1 88 ? -8.790 -5.972 10.368 1.00 96.94 88 ASP A N 1
ATOM 660 C CA . ASP A 1 88 ? -9.185 -4.580 10.618 1.00 96.94 88 ASP A CA 1
ATOM 661 C C . ASP A 1 88 ? -8.147 -3.564 10.103 1.00 96.94 88 ASP A C 1
ATOM 663 O O . ASP A 1 88 ? -7.905 -2.512 10.698 1.00 96.94 88 ASP A O 1
ATOM 667 N N . GLY A 1 89 ? -7.499 -3.894 8.980 1.00 97.50 89 GLY A N 1
ATOM 668 C CA . GLY A 1 89 ? -6.616 -2.973 8.275 1.00 97.50 89 GLY A CA 1
ATOM 669 C C . GLY A 1 89 ? -7.350 -1.711 7.819 1.00 97.50 89 GLY A C 1
ATOM 670 O O . GLY A 1 89 ? -8.533 -1.738 7.492 1.00 97.50 89 GLY A O 1
ATOM 671 N N . LEU A 1 90 ? -6.628 -0.596 7.762 1.00 98.56 90 LEU A N 1
ATOM 672 C CA . LEU A 1 90 ? -7.153 0.689 7.294 1.00 98.56 90 LEU A CA 1
ATOM 673 C C . LEU A 1 90 ? -6.927 0.891 5.791 1.00 98.56 90 LEU A C 1
ATOM 675 O O . LEU A 1 90 ? -7.638 1.659 5.144 1.00 98.56 90 LEU A O 1
ATOM 679 N N . VAL A 1 91 ? -5.935 0.197 5.232 1.00 98.69 91 VAL A N 1
ATOM 680 C CA . VAL A 1 91 ? -5.585 0.252 3.813 1.00 98.69 91 VAL A CA 1
ATOM 681 C C . VAL A 1 91 ? -4.953 -1.060 3.353 1.00 98.69 91 VAL A C 1
ATOM 683 O O . VAL A 1 91 ? -4.119 -1.636 4.052 1.00 98.69 91 VAL A O 1
ATOM 686 N N . GLU A 1 92 ? -5.321 -1.496 2.151 1.00 98.75 92 GLU A N 1
ATOM 687 C CA . GLU A 1 92 ? -4.717 -2.626 1.446 1.00 98.75 92 GLU A CA 1
ATOM 688 C C . GLU A 1 92 ? -4.371 -2.214 0.010 1.00 98.75 92 GLU A C 1
ATOM 690 O O . GLU A 1 92 ? -5.159 -1.542 -0.661 1.00 98.75 92 GLU A O 1
ATOM 695 N N . ILE A 1 93 ? -3.175 -2.578 -0.463 1.00 98.75 93 ILE A N 1
ATOM 696 C CA . ILE A 1 93 ? -2.691 -2.183 -1.792 1.00 98.75 93 ILE A CA 1
ATOM 697 C C . ILE A 1 93 ? -2.210 -3.408 -2.566 1.00 98.75 93 ILE A C 1
ATOM 699 O O . ILE A 1 93 ? -1.189 -4.001 -2.227 1.00 98.75 93 ILE A O 1
ATOM 703 N N . GLU A 1 94 ? -2.907 -3.756 -3.643 1.00 98.62 94 GLU A N 1
ATOM 704 C CA . GLU A 1 94 ? -2.441 -4.751 -4.617 1.00 98.62 94 GLU A CA 1
ATOM 705 C C . GLU A 1 94 ? -1.750 -4.080 -5.808 1.00 98.62 94 GLU A C 1
ATOM 707 O O . GLU A 1 94 ? -1.963 -2.893 -6.100 1.00 98.62 94 GLU A O 1
ATOM 712 N N . ALA A 1 95 ? -0.941 -4.855 -6.532 1.00 98.62 95 ALA A N 1
ATOM 713 C CA . ALA A 1 95 ? -0.231 -4.349 -7.695 1.00 98.62 95 ALA A CA 1
ATOM 714 C C . ALA A 1 95 ? -0.037 -5.387 -8.802 1.00 98.62 95 ALA A C 1
ATOM 716 O O . ALA A 1 95 ? 0.074 -6.591 -8.577 1.00 98.62 95 ALA A O 1
ATOM 717 N N . VAL A 1 96 ? 0.084 -4.877 -10.024 1.00 98.38 96 VAL A N 1
ATOM 718 C CA . VAL A 1 96 ? 0.593 -5.614 -11.179 1.00 98.38 96 VAL A CA 1
ATOM 719 C C . VAL A 1 96 ? 1.871 -4.933 -11.645 1.00 98.38 96 VAL A C 1
ATOM 721 O O . VAL A 1 96 ? 1.882 -3.725 -11.898 1.00 98.38 96 VAL A O 1
ATOM 724 N N . ALA A 1 97 ? 2.937 -5.718 -11.776 1.00 97.38 97 ALA A N 1
ATOM 725 C CA . ALA A 1 97 ? 4.245 -5.266 -12.230 1.00 97.38 97 ALA A CA 1
ATOM 726 C C . ALA A 1 97 ? 4.727 -6.044 -13.462 1.00 97.38 97 ALA A C 1
ATOM 728 O O . ALA A 1 97 ? 4.405 -7.225 -13.642 1.00 97.38 97 ALA A O 1
ATOM 729 N N . VAL A 1 98 ? 5.518 -5.387 -14.306 1.00 96.38 98 VAL A N 1
ATOM 730 C CA . VAL A 1 98 ? 6.143 -5.974 -15.498 1.00 96.38 98 VAL A CA 1
ATOM 731 C C . VAL A 1 98 ? 7.624 -6.212 -15.216 1.00 96.38 98 VAL A C 1
ATOM 733 O O . VAL A 1 98 ? 8.348 -5.290 -14.850 1.00 96.38 98 VAL A O 1
ATOM 736 N N . LEU A 1 99 ? 8.063 -7.462 -15.380 1.00 92.19 99 LEU A N 1
ATOM 737 C CA . LEU A 1 99 ? 9.458 -7.851 -15.178 1.00 92.19 99 LEU A CA 1
ATOM 738 C C . LEU A 1 99 ? 10.328 -7.372 -16.346 1.00 92.19 99 LEU A C 1
ATOM 740 O O . LEU A 1 99 ? 9.901 -7.410 -17.501 1.00 92.19 99 LEU A O 1
ATOM 744 N N . GLY A 1 100 ? 11.577 -7.023 -16.041 1.00 83.50 100 GLY A N 1
ATOM 745 C CA . GLY A 1 100 ? 12.592 -6.683 -17.034 1.00 83.50 100 GLY A CA 1
ATOM 746 C C . GLY A 1 100 ? 12.713 -5.183 -17.325 1.00 83.50 100 GLY A C 1
ATOM 747 O O . GLY A 1 100 ? 12.065 -4.357 -16.679 1.00 83.50 100 GLY A O 1
ATOM 748 N N . PRO A 1 101 ? 13.589 -4.814 -18.276 1.00 80.88 101 PRO A N 1
ATOM 749 C CA . PRO A 1 101 ? 13.816 -3.422 -18.630 1.00 80.88 101 PRO A CA 1
ATOM 750 C C . PRO A 1 101 ? 12.580 -2.850 -19.329 1.00 80.88 101 PRO A C 1
ATOM 752 O O . PRO A 1 101 ? 12.217 -3.271 -20.428 1.00 80.88 101 PRO A O 1
ATOM 755 N N . ILE A 1 102 ? 11.950 -1.860 -18.702 1.00 78.50 102 ILE A N 1
ATOM 756 C CA . ILE A 1 102 ? 10.877 -1.085 -19.324 1.00 78.50 102 ILE A CA 1
ATOM 757 C C . ILE A 1 102 ? 11.534 0.027 -20.139 1.00 78.50 102 ILE A C 1
ATOM 759 O O . ILE A 1 102 ? 12.300 0.830 -19.610 1.00 78.50 102 ILE A O 1
ATOM 763 N N . SER A 1 103 ? 11.263 0.048 -21.442 1.00 73.44 103 SER A N 1
ATOM 764 C CA . SER A 1 103 ? 11.732 1.104 -22.336 1.00 73.44 103 SER A CA 1
ATOM 765 C C . SER A 1 103 ? 10.561 1.701 -23.100 1.00 73.44 103 SER A C 1
ATOM 767 O O . SER A 1 103 ? 9.754 0.977 -23.689 1.00 73.44 103 SER A O 1
ATOM 769 N N . ASP A 1 104 ? 10.511 3.030 -23.148 1.00 63.06 104 ASP A N 1
ATOM 770 C CA . ASP A 1 104 ? 9.568 3.782 -23.976 1.00 63.06 104 ASP A CA 1
ATOM 771 C C . ASP 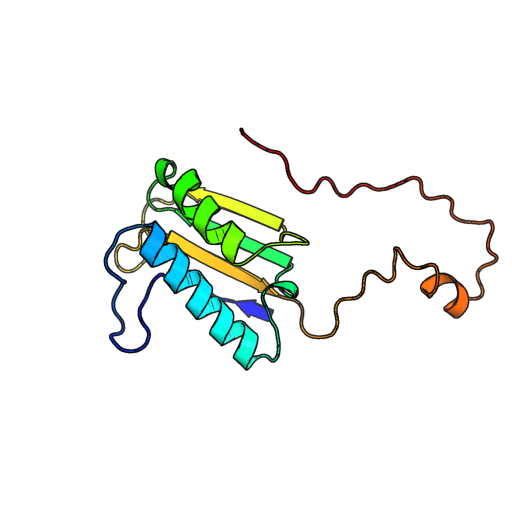A 1 104 ? 10.039 3.770 -25.438 1.00 63.06 104 ASP A C 1
ATOM 773 O O . ASP A 1 104 ? 10.342 4.796 -26.048 1.00 63.06 104 ASP A O 1
ATOM 777 N N . SER A 1 105 ? 10.130 2.576 -26.024 1.00 57.19 105 SER A N 1
ATOM 778 C CA . SER A 1 105 ? 10.591 2.379 -27.406 1.00 57.19 105 SER A CA 1
ATOM 779 C C . SER A 1 105 ? 9.664 3.005 -28.458 1.00 57.19 105 SER A C 1
ATOM 781 O O . SER A 1 105 ? 10.036 3.105 -29.625 1.00 57.19 105 SER A O 1
ATOM 783 N N . CYS A 1 106 ? 8.477 3.472 -28.055 1.00 48.09 106 CYS A N 1
ATOM 784 C CA . CYS A 1 106 ? 7.566 4.216 -28.920 1.00 48.09 106 CYS A CA 1
ATOM 785 C C . CYS A 1 106 ? 7.901 5.721 -29.019 1.00 48.09 106 CYS A C 1
ATOM 787 O O . CYS A 1 106 ? 7.421 6.379 -29.940 1.00 48.09 106 CYS A O 1
ATOM 789 N N . LEU A 1 107 ? 8.709 6.282 -28.105 1.00 48.16 107 LEU A N 1
ATOM 790 C CA . LEU A 1 107 ? 9.052 7.717 -28.089 1.00 48.16 107 LEU A CA 1
ATOM 791 C C . LEU A 1 107 ? 10.438 8.018 -28.661 1.00 48.16 107 LEU A C 1
ATOM 793 O O . LEU A 1 107 ? 10.690 9.129 -29.127 1.00 48.16 107 LEU A O 1
ATOM 797 N N . THR A 1 108 ? 11.334 7.037 -28.671 1.00 42.19 108 THR A N 1
ATOM 798 C CA . THR A 1 108 ? 12.611 7.153 -29.364 1.00 42.19 108 THR A CA 1
ATOM 799 C C . THR A 1 108 ? 12.457 6.531 -30.745 1.00 42.19 108 THR A C 1
ATOM 801 O O . THR A 1 108 ? 12.065 5.376 -30.890 1.00 42.19 108 THR A O 1
ATOM 804 N N . GLY A 1 109 ? 12.769 7.287 -31.798 1.00 47.78 109 GLY A N 1
ATOM 805 C CA . GLY A 1 109 ? 12.765 6.830 -33.196 1.00 47.78 109 GLY A CA 1
ATOM 806 C C . GLY A 1 109 ? 13.780 5.716 -33.514 1.00 47.78 109 GLY A C 1
ATOM 807 O O . GLY A 1 109 ? 14.325 5.676 -34.609 1.00 47.78 109 GLY A O 1
ATOM 808 N N . GLN A 1 110 ? 14.070 4.820 -32.572 1.00 46.12 110 GLN A N 1
ATOM 809 C CA . GLN A 1 110 ? 14.948 3.666 -32.721 1.00 46.12 110 GLN A CA 1
ATOM 810 C C . GLN A 1 110 ? 14.175 2.382 -33.072 1.00 46.12 110 GLN A C 1
ATOM 812 O O . GLN A 1 110 ? 14.761 1.477 -33.665 1.00 46.12 110 GLN A O 1
ATOM 817 N N . GLY A 1 111 ? 12.862 2.309 -32.808 1.00 41.38 111 GLY A N 1
ATOM 818 C CA . GLY A 1 111 ? 12.013 1.186 -33.241 1.00 41.38 111 GLY A CA 1
ATOM 819 C C . GLY A 1 111 ? 11.725 1.153 -34.751 1.00 41.38 111 GLY A C 1
ATOM 820 O O . GLY A 1 111 ? 11.553 0.082 -35.330 1.00 41.38 111 GLY A O 1
ATOM 821 N N . ILE A 1 112 ? 11.744 2.311 -35.418 1.00 48.47 112 ILE A N 1
ATOM 822 C CA . ILE A 1 112 ? 11.452 2.438 -36.859 1.00 48.47 112 ILE A CA 1
ATOM 823 C C . ILE A 1 112 ? 12.554 1.860 -37.760 1.00 48.47 112 ILE A C 1
ATOM 825 O O . ILE A 1 112 ? 12.258 1.345 -38.837 1.00 48.47 112 ILE A O 1
ATOM 829 N N . ASN A 1 113 ? 13.810 1.848 -37.305 1.00 41.47 113 ASN A N 1
ATOM 830 C CA . ASN A 1 113 ? 14.936 1.382 -38.122 1.00 41.47 113 ASN A CA 1
ATOM 831 C C . ASN A 1 113 ? 15.062 -0.150 -38.181 1.00 41.47 113 ASN A C 1
ATOM 833 O O . ASN A 1 113 ? 15.730 -0.663 -39.073 1.00 41.47 113 ASN A O 1
ATOM 837 N N . LYS A 1 114 ? 14.411 -0.899 -37.276 1.00 49.00 114 LYS A N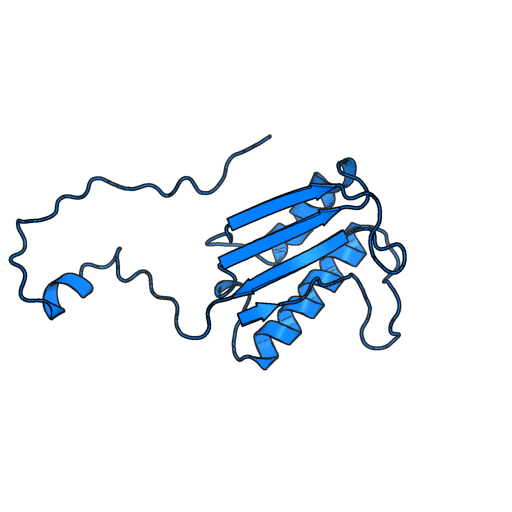 1
ATOM 838 C CA . LYS A 1 114 ? 14.441 -2.376 -37.284 1.00 49.00 114 LYS A CA 1
ATOM 839 C C . LYS A 1 114 ? 13.413 -3.026 -38.217 1.00 49.00 114 LYS A C 1
ATOM 841 O O . LYS A 1 114 ? 13.528 -4.218 -38.475 1.00 49.00 114 LYS A O 1
ATOM 846 N N . LEU A 1 115 ? 12.434 -2.274 -38.727 1.00 48.81 115 LEU A N 1
ATOM 847 C CA . LEU A 1 115 ? 11.331 -2.812 -39.540 1.00 48.81 115 LEU A CA 1
ATOM 848 C C . LEU A 1 115 ? 11.401 -2.438 -41.032 1.00 48.81 115 LEU A C 1
ATOM 850 O O . LEU A 1 115 ? 10.517 -2.825 -41.789 1.00 48.81 115 LEU A O 1
ATOM 854 N N . GLY A 1 116 ? 12.419 -1.689 -41.476 1.00 41.66 116 GLY A N 1
ATOM 855 C CA . GLY A 1 116 ? 12.564 -1.306 -42.890 1.00 41.66 116 GLY A CA 1
ATOM 856 C C . GLY A 1 116 ? 11.430 -0.421 -43.429 1.00 41.66 116 GLY A C 1
ATOM 857 O O . GLY A 1 116 ? 11.219 -0.350 -44.637 1.00 41.66 116 GLY A O 1
ATOM 858 N N . ILE A 1 117 ? 10.676 0.245 -42.548 1.00 50.72 117 ILE A N 1
ATOM 859 C CA . ILE A 1 117 ? 9.538 1.084 -42.930 1.00 50.72 117 ILE A CA 1
ATOM 860 C C . ILE A 1 117 ? 10.068 2.479 -43.301 1.00 50.72 117 ILE A C 1
ATOM 862 O O . ILE A 1 117 ? 10.742 3.103 -42.478 1.00 50.72 117 ILE A O 1
ATOM 866 N N . PRO A 1 118 ? 9.781 3.004 -44.508 1.00 41.56 118 PRO A N 1
ATOM 867 C CA . PRO A 1 118 ? 10.266 4.316 -44.920 1.00 41.56 118 PRO A CA 1
ATOM 868 C C . PRO A 1 118 ? 9.718 5.435 -44.010 1.00 41.56 118 PRO A C 1
ATOM 870 O O . PRO A 1 118 ? 8.555 5.380 -43.596 1.00 41.56 118 PRO A O 1
ATOM 873 N N . PRO A 1 119 ? 10.513 6.489 -43.741 1.00 46.59 119 PRO A N 1
ATOM 874 C CA . PRO A 1 119 ? 10.285 7.457 -42.658 1.00 46.59 119 PRO A CA 1
ATOM 875 C C . PRO A 1 119 ? 9.025 8.335 -42.788 1.00 46.59 119 PRO A C 1
ATOM 877 O O . PRO A 1 119 ? 8.711 9.091 -41.874 1.00 46.59 119 PRO A O 1
ATOM 880 N N . ASN A 1 120 ? 8.262 8.231 -43.880 1.00 40.53 120 ASN A N 1
ATOM 881 C CA . ASN A 1 120 ? 7.157 9.146 -44.188 1.00 40.53 120 ASN A CA 1
ATOM 882 C C . ASN A 1 120 ? 5.743 8.619 -43.882 1.00 40.53 120 ASN A C 1
ATOM 884 O O . ASN A 1 120 ? 4.780 9.270 -44.284 1.00 40.53 120 ASN A O 1
ATOM 888 N N . ARG A 1 121 ? 5.563 7.477 -43.194 1.00 44.38 121 ARG A N 1
ATOM 889 C CA . ARG A 1 121 ? 4.217 6.866 -43.074 1.00 44.38 121 ARG A CA 1
ATOM 890 C C . ARG A 1 121 ? 3.470 7.020 -41.747 1.00 44.38 121 ARG A C 1
ATOM 892 O O . ARG A 1 121 ? 2.291 6.694 -41.717 1.00 44.38 121 ARG A O 1
ATOM 899 N N . PHE A 1 122 ? 4.054 7.575 -40.687 1.00 36.81 122 PHE A N 1
ATOM 900 C CA . PHE A 1 122 ? 3.307 7.782 -39.439 1.00 36.81 122 PHE A CA 1
ATOM 901 C C . PHE A 1 122 ? 3.679 9.101 -38.755 1.00 36.81 122 PHE A C 1
ATOM 903 O O . PHE A 1 122 ? 4.557 9.153 -37.902 1.00 36.81 122 PHE A O 1
ATOM 910 N N . ARG A 1 123 ? 2.951 10.177 -39.081 1.00 38.78 123 ARG A N 1
ATOM 911 C CA . ARG A 1 123 ? 2.698 11.246 -38.103 1.00 38.78 123 ARG A CA 1
ATOM 912 C C . ARG A 1 123 ? 1.481 10.830 -37.282 1.00 38.78 123 ARG A C 1
ATOM 914 O O . ARG A 1 123 ? 0.362 11.224 -37.590 1.00 38.78 123 ARG A O 1
ATOM 921 N N . LEU A 1 124 ? 1.693 10.013 -36.253 1.00 39.97 124 LEU A N 1
ATOM 922 C CA . LEU A 1 124 ? 0.723 9.926 -35.166 1.00 39.97 124 LEU A CA 1
ATOM 923 C C . LEU A 1 124 ? 0.928 11.170 -34.304 1.00 39.97 124 LEU A C 1
ATOM 925 O O . LEU A 1 124 ? 1.930 11.304 -33.604 1.00 39.97 124 LEU A O 1
ATOM 929 N N . GLY A 1 125 ? 0.002 12.121 -34.439 1.00 32.69 125 GLY A N 1
ATOM 930 C CA . GLY A 1 125 ? -0.116 13.244 -33.519 1.00 32.69 125 GLY A CA 1
ATOM 931 C C . GLY A 1 125 ? -0.168 12.729 -32.082 1.00 32.69 125 GLY A C 1
ATOM 932 O O . GLY A 1 125 ? -0.687 11.645 -31.826 1.00 32.69 125 GLY A O 1
ATOM 933 N N . SER A 1 126 ? 0.425 13.497 -31.170 1.00 39.75 126 SER A N 1
ATOM 934 C CA . SER A 1 126 ? 0.622 13.159 -29.763 1.00 39.75 126 SER A CA 1
ATOM 935 C C . SER A 1 126 ? -0.586 12.451 -29.142 1.00 39.75 126 SER A C 1
ATOM 937 O O . SER A 1 126 ? -1.576 13.094 -28.786 1.00 39.75 126 SER A O 1
ATOM 939 N N . LEU A 1 127 ? -0.483 11.140 -28.941 1.00 34.41 127 LEU A N 1
ATOM 940 C CA . LEU A 1 127 ? -1.355 10.446 -28.010 1.00 34.41 127 LEU A CA 1
ATOM 941 C C . LEU A 1 127 ? -0.809 10.749 -26.612 1.00 34.41 127 LEU A C 1
ATOM 943 O O . LEU A 1 127 ? 0.035 10.032 -26.082 1.00 34.41 127 LEU A O 1
ATOM 947 N N . ARG A 1 128 ? -1.244 11.874 -26.033 1.00 34.25 128 ARG A N 1
ATOM 948 C CA . ARG A 1 128 ? -1.131 12.065 -24.587 1.00 34.25 128 ARG A CA 1
ATOM 949 C C . ARG A 1 128 ? -1.994 10.980 -23.957 1.00 34.25 128 ARG A C 1
ATOM 951 O O . ARG A 1 128 ? -3.218 11.069 -23.992 1.00 34.25 128 ARG A O 1
ATOM 958 N N . VAL A 1 129 ? -1.364 9.953 -23.398 1.00 39.72 129 VAL A N 1
ATOM 959 C CA . VAL A 1 129 ? -2.019 9.137 -22.379 1.00 39.72 129 VAL A CA 1
ATOM 960 C C . VAL A 1 129 ? -2.360 10.118 -21.261 1.00 39.72 129 VAL A C 1
ATOM 962 O O . VAL A 1 129 ? -1.463 10.707 -20.660 1.00 39.72 129 VAL A O 1
ATOM 965 N N . PHE A 1 130 ? -3.652 10.390 -21.070 1.00 36.12 130 PHE A N 1
ATOM 966 C CA . PHE A 1 130 ? -4.158 11.234 -19.990 1.00 36.12 130 PHE A CA 1
ATOM 967 C C . PHE A 1 130 ? -3.875 10.541 -18.651 1.00 36.12 130 PHE A C 1
ATOM 969 O O . PHE A 1 130 ? -4.725 9.868 -18.076 1.00 36.12 130 PHE A O 1
ATOM 976 N N . GLY A 1 131 ? -2.643 10.680 -18.174 1.00 42.12 131 GLY A N 1
ATOM 977 C CA . GLY A 1 131 ? -2.235 10.352 -16.823 1.00 42.12 131 GLY A CA 1
ATOM 978 C C . GLY A 1 131 ? -2.356 11.591 -15.947 1.00 42.12 131 GLY A C 1
ATOM 979 O O . GLY A 1 131 ? -1.509 12.473 -16.014 1.00 42.12 131 GLY A O 1
ATOM 980 N N . GLY A 1 132 ? -3.401 11.624 -15.122 1.00 44.72 132 GLY A N 1
ATOM 981 C CA . GLY A 1 132 ? -3.406 12.363 -13.862 1.00 44.72 132 GLY A CA 1
ATOM 982 C C . GLY A 1 132 ? -3.728 13.853 -13.934 1.00 44.72 132 GLY A C 1
ATOM 983 O O . GLY A 1 132 ? -2.830 14.683 -13.920 1.00 44.72 132 GLY A O 1
ATOM 984 N N . ASN A 1 133 ? -5.016 14.187 -13.844 1.00 40.53 133 ASN A N 1
ATOM 985 C CA . ASN A 1 133 ? -5.464 15.125 -12.814 1.00 40.53 133 ASN A CA 1
ATOM 986 C C . ASN A 1 133 ? -6.966 14.925 -12.580 1.00 40.53 133 ASN A C 1
ATOM 988 O O . ASN A 1 133 ? -7.789 15.430 -13.337 1.00 40.53 133 ASN A O 1
ATOM 992 N N . TRP A 1 134 ? -7.323 14.144 -11.564 1.00 45.03 134 TRP A N 1
ATOM 993 C CA . TRP A 1 134 ? -8.706 14.040 -11.109 1.00 45.03 134 TRP A CA 1
ATOM 994 C C . TRP A 1 134 ? -8.733 14.338 -9.609 1.00 45.03 134 TRP A C 1
ATOM 996 O O . TRP A 1 134 ? -8.090 13.636 -8.830 1.00 45.03 134 TRP A O 1
ATOM 1006 N N . TYR A 1 135 ? -9.470 15.406 -9.287 1.00 36.44 135 TYR A N 1
ATOM 1007 C CA . TYR A 1 135 ? -9.817 15.960 -7.974 1.00 36.44 135 TYR A CA 1
ATOM 1008 C C . TYR A 1 135 ? -8.669 16.573 -7.150 1.00 36.44 135 TYR A C 1
ATOM 1010 O O . TYR A 1 135 ? -8.039 15.927 -6.314 1.00 36.44 135 TYR A O 1
ATOM 1018 N N . SER A 1 136 ? -8.429 17.867 -7.410 1.00 43.56 136 SER A N 1
ATOM 1019 C CA . SER A 1 136 ? -8.223 18.860 -6.339 1.00 43.56 136 SER A CA 1
ATOM 1020 C C . SER A 1 136 ? -9.576 19.267 -5.765 1.00 43.56 136 SER A C 1
ATOM 1022 O O . SER A 1 136 ? -10.566 19.144 -6.524 1.00 43.56 136 SER A O 1
#

Foldseek 3Di:
DWFPWFWCADPVVRAHDPDPQLSGLLSSVVVVQVVQVVLVHFPVQWAEKEKEFQDPVCVVSSVVSVCVRVVPPDHHYDYDYDPADPPRTGMIMITDGDDDDDDPCVPDPPVVVVPPDDPPDDPPDDPPPPPDDDDD

Secondary structure (DSSP, 8-state):
-EEEEEESB-TTT-SBPSSHHHHHHHHHHHHHHHHHHHTT--GGGEEEEEEEES-GGGHHHHHHHHHHH--SSPPEEEEEE-S--GGG-SEEEEEEE--S----TTTSTTSGGGTT--TTS---------------

Sequence (136 aa):
MYISGQLGIDVASGKLVEGGVQAQARQALVNMGEILNAAGCGYDNVVKTTVLLADINDFVYVNNVYKTFFNKNFPARAAYQVAALPRDGLVEIEAVAVLGPISDSCLTGQGINKLGIPPNRFRLGSLRVFGGNWYS